Protein AF-A0A2N1RG84-F1 (afdb_monomer)

Solvent-accessible surface area (backbone atoms only — not comparable to full-atom values): 4186 Å² total; per-residue (Å²): 135,84,84,77,84,46,72,67,58,52,52,52,50,52,39,53,51,50,37,52,51,34,41,75,72,55,76,82,49,66,52,54,41,58,52,49,15,51,54,53,38,56,51,38,57,78,71,67,55,52,73,67,57,40,50,53,50,30,53,49,38,40,47,67,66,75,79,73,70,93,130

Nearest PDB structures (foldseek):
  1rtx-assembly1_A  TM=6.235E-01  e=7.061E+00  Synechocystis sp. PCC 6803

Radius of gyration: 13.86 Å; Cα contacts (8 Å, |Δi|>4): 47; chains: 1; bounding box: 32×39×34 Å

Foldseek 3Di:
DPPDQDPVNVLVVLLVVVQVVCCVPVVPDGCPLVVQLVVQLVVCVVVVHDPVVNVVSSSCSSCVCVVPDDD

Sequence (71 aa):
MHSTVTYNAILLAMTSLLDYTEMDILENISNHGRRVAYISLRIGELMGYAREDLFDLGALALLHDVGATQS

Secondary structure (DSSP, 8-state):
------HHHHHHHHHHHHHHHHHHHSSS--SHHHHHHHHHHHHHHHTT--HHHHHHHHHHHHTTTTT----

pLDDT: mean 76.73, std 14.67, range [40.06, 98.25]

Structure (mmCIF, N/CA/C/O backbone):
data_AF-A0A2N1RG84-F1
#
_entry.id   AF-A0A2N1RG84-F1
#
loop_
_atom_site.group_PDB
_atom_site.id
_atom_site.type_symbol
_atom_site.label_atom_id
_atom_site.label_alt_id
_atom_site.label_comp_id
_atom_site.label_asym_id
_atom_site.label_entity_id
_atom_site.label_seq_id
_atom_site.pdbx_PDB_ins_code
_atom_site.Cartn_x
_atom_site.Cartn_y
_atom_site.Cartn_z
_atom_site.occupancy
_atom_site.B_iso_or_equiv
_atom_site.auth_seq_id
_atom_site.auth_comp_id
_atom_site.auth_asym_id
_atom_site.auth_atom_id
_atom_site.pdbx_PDB_model_num
ATOM 1 N N . MET A 1 1 ? 6.777 29.739 -1.018 1.00 40.06 1 MET A N 1
ATOM 2 C CA . MET A 1 1 ? 5.921 28.540 -0.922 1.00 40.06 1 MET A CA 1
ATOM 3 C C . MET A 1 1 ? 6.845 27.367 -0.636 1.00 40.06 1 MET A C 1
ATOM 5 O O . MET A 1 1 ? 7.515 26.910 -1.549 1.00 40.06 1 MET A O 1
ATOM 9 N N . HIS A 1 2 ? 7.016 26.984 0.632 1.00 46.91 2 HIS A N 1
ATOM 10 C CA . HIS A 1 2 ? 7.802 25.794 0.963 1.00 46.91 2 HIS A CA 1
ATOM 11 C C . HIS A 1 2 ? 6.932 24.582 0.645 1.00 46.91 2 HIS A C 1
ATOM 13 O O . HIS A 1 2 ? 5.921 24.367 1.306 1.00 46.91 2 HIS A O 1
ATOM 19 N N . SER A 1 3 ? 7.276 23.844 -0.406 1.00 55.97 3 SER A N 1
ATOM 20 C CA . SER A 1 3 ? 6.619 22.579 -0.721 1.00 55.97 3 SER A CA 1
ATOM 21 C C . SER A 1 3 ? 7.029 21.563 0.341 1.00 55.97 3 SER A C 1
ATOM 23 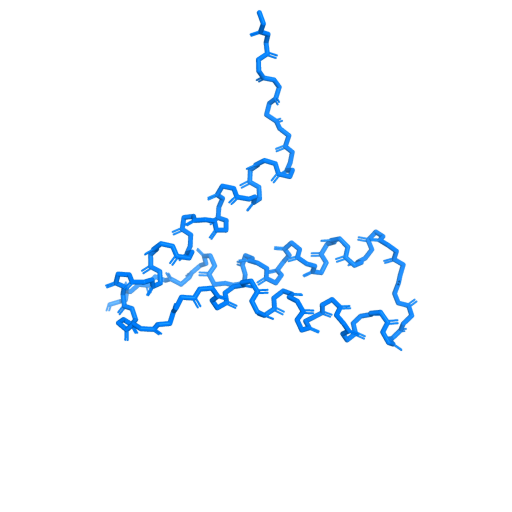O O . SER A 1 3 ? 8.109 20.982 0.270 1.00 55.97 3 SER A O 1
ATOM 25 N N . THR A 1 4 ? 6.212 21.403 1.377 1.00 62.22 4 THR A N 1
ATOM 26 C CA . THR A 1 4 ? 6.430 20.379 2.397 1.00 62.22 4 THR A CA 1
ATOM 27 C C . THR A 1 4 ? 6.153 19.019 1.765 1.00 62.22 4 THR A C 1
ATOM 29 O O . THR A 1 4 ? 5.018 18.714 1.402 1.00 62.22 4 THR A O 1
ATOM 32 N N . VAL A 1 5 ? 7.195 18.208 1.595 1.00 68.31 5 VAL A N 1
ATOM 33 C CA . VAL A 1 5 ? 7.050 16.822 1.142 1.00 68.31 5 VAL A CA 1
ATOM 34 C C . VAL A 1 5 ? 6.428 16.018 2.283 1.00 68.31 5 VAL A C 1
ATOM 36 O O . VAL A 1 5 ? 6.962 15.998 3.390 1.00 68.31 5 VAL A O 1
ATOM 39 N N . THR A 1 6 ? 5.281 15.384 2.035 1.00 79.69 6 THR A N 1
ATOM 40 C CA . THR A 1 6 ? 4.588 14.545 3.024 1.00 79.69 6 THR A CA 1
ATOM 41 C C . THR A 1 6 ? 4.934 13.073 2.824 1.00 79.69 6 THR A C 1
ATOM 43 O O . THR A 1 6 ? 5.262 12.650 1.716 1.00 79.69 6 THR A O 1
ATOM 46 N N . TYR A 1 7 ? 4.814 12.272 3.885 1.00 72.12 7 TYR A N 1
ATOM 47 C CA . TYR A 1 7 ? 5.025 10.822 3.821 1.00 72.12 7 TYR A CA 1
ATOM 48 C C . TYR A 1 7 ? 4.152 10.166 2.737 1.00 72.12 7 TYR A C 1
ATOM 50 O O . TYR A 1 7 ? 4.658 9.433 1.894 1.00 72.12 7 TYR A O 1
ATOM 58 N N . ASN A 1 8 ? 2.870 10.538 2.668 1.00 72.19 8 ASN A N 1
ATOM 59 C CA . ASN A 1 8 ? 1.949 10.050 1.637 1.00 72.19 8 ASN A CA 1
ATOM 60 C C . ASN A 1 8 ? 2.400 10.424 0.220 1.00 72.19 8 ASN A C 1
ATOM 62 O O . ASN A 1 8 ? 2.251 9.622 -0.697 1.00 72.19 8 ASN A O 1
ATOM 66 N N . ALA A 1 9 ? 2.957 11.624 0.027 1.00 74.94 9 ALA A N 1
ATOM 67 C CA . ALA A 1 9 ? 3.453 12.048 -1.279 1.00 74.94 9 ALA A CA 1
ATOM 68 C C . ALA A 1 9 ? 4.666 11.216 -1.723 1.00 74.94 9 ALA A C 1
ATOM 70 O O . ALA A 1 9 ? 4.746 10.843 -2.891 1.00 74.94 9 ALA A O 1
ATOM 71 N N . ILE A 1 10 ? 5.569 10.877 -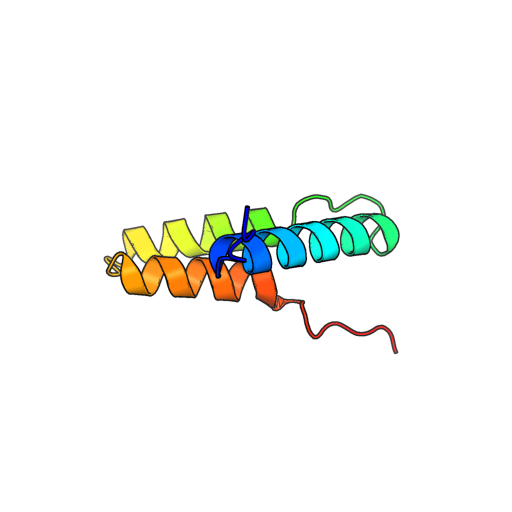0.796 1.00 78.38 10 ILE A N 1
ATOM 72 C CA . ILE A 1 10 ? 6.707 9.987 -1.074 1.00 78.38 10 ILE A CA 1
ATOM 73 C C . ILE A 1 10 ? 6.204 8.582 -1.407 1.00 78.38 10 ILE A C 1
ATOM 75 O O . ILE A 1 10 ? 6.616 8.004 -2.409 1.00 78.38 10 ILE A O 1
ATOM 79 N N . LEU A 1 11 ? 5.268 8.062 -0.614 1.00 70.81 11 LEU A N 1
ATOM 80 C CA . LEU A 1 11 ? 4.712 6.724 -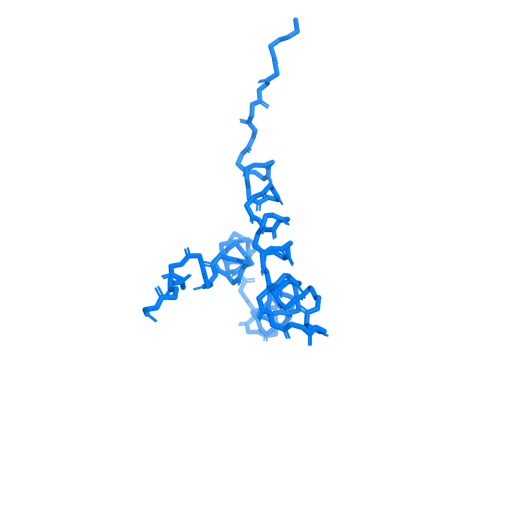0.790 1.00 70.81 11 LEU A CA 1
ATOM 81 C C . LEU A 1 11 ? 4.020 6.563 -2.154 1.00 70.81 11 LEU A C 1
ATOM 83 O O . LEU A 1 11 ? 4.238 5.581 -2.864 1.00 70.81 11 LEU A O 1
ATOM 87 N N . LEU A 1 12 ? 3.236 7.568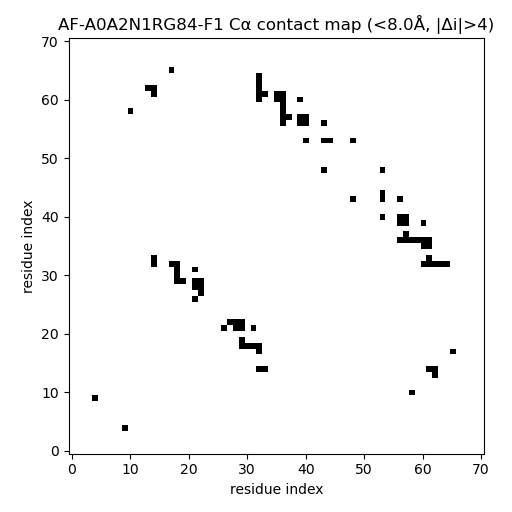 -2.559 1.00 72.12 12 LEU A N 1
ATOM 88 C CA . LEU A 1 12 ? 2.575 7.613 -3.865 1.00 72.12 12 LEU A CA 1
ATOM 89 C C . LEU A 1 12 ? 3.578 7.749 -5.016 1.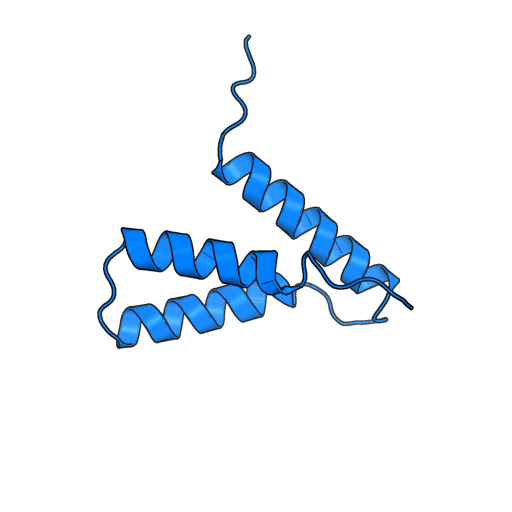00 72.12 12 LEU A C 1
ATOM 91 O O . LEU A 1 12 ? 3.387 7.123 -6.061 1.00 72.12 12 LEU A O 1
ATOM 95 N N . ALA A 1 13 ? 4.644 8.533 -4.836 1.00 77.31 13 ALA A N 1
ATOM 96 C CA . ALA A 1 13 ? 5.702 8.672 -5.833 1.00 77.31 13 ALA A CA 1
ATOM 97 C C . ALA A 1 13 ? 6.472 7.356 -6.031 1.00 77.31 13 ALA A C 1
ATOM 99 O O . ALA A 1 13 ? 6.673 6.942 -7.170 1.00 77.31 13 ALA A O 1
ATOM 100 N N . MET A 1 14 ? 6.832 6.662 -4.945 1.00 72.56 14 MET A N 1
ATOM 101 C CA . MET A 1 14 ? 7.495 5.354 -5.006 1.00 72.56 14 MET A CA 1
ATOM 102 C C . MET A 1 14 ? 6.594 4.288 -5.632 1.00 72.56 14 MET A C 1
ATOM 104 O O . MET A 1 14 ? 7.042 3.556 -6.505 1.00 72.56 14 MET A O 1
ATOM 108 N N . THR A 1 15 ? 5.310 4.257 -5.263 1.00 71.62 15 THR A N 1
ATOM 109 C CA . THR A 1 15 ? 4.321 3.355 -5.879 1.00 71.62 15 THR A CA 1
ATOM 110 C C . THR A 1 15 ? 4.206 3.598 -7.381 1.00 71.62 15 THR A C 1
ATOM 112 O O . THR A 1 15 ? 4.210 2.660 -8.166 1.00 71.62 15 THR A O 1
ATOM 115 N N . SER A 1 16 ? 4.126 4.866 -7.795 1.00 71.06 16 SER A N 1
ATOM 116 C CA . SER A 1 16 ? 3.999 5.219 -9.214 1.00 71.06 16 SER A CA 1
ATOM 117 C C . SER A 1 16 ? 5.258 4.868 -10.008 1.00 71.06 16 SER A C 1
ATOM 119 O O . SER A 1 16 ? 5.153 4.480 -11.168 1.00 71.06 16 SER A O 1
ATOM 121 N N . LEU A 1 17 ? 6.437 4.988 -9.388 1.00 70.62 17 LEU A N 1
ATOM 122 C CA . LEU A 1 17 ? 7.698 4.554 -9.982 1.00 70.62 17 LEU A CA 1
ATOM 123 C C . LEU A 1 17 ? 7.740 3.029 -10.139 1.00 70.62 17 LEU A C 1
ATOM 125 O O . LEU A 1 17 ? 8.092 2.555 -11.213 1.00 70.62 17 LEU A O 1
ATOM 129 N N . LEU A 1 18 ? 7.338 2.281 -9.107 1.00 67.00 18 LEU A N 1
ATOM 130 C CA . LEU A 1 18 ? 7.289 0.817 -9.137 1.00 67.00 18 LEU A CA 1
ATOM 131 C C . LEU A 1 18 ? 6.299 0.305 -10.192 1.00 67.00 18 LEU A C 1
ATOM 133 O O . LEU A 1 18 ? 6.680 -0.514 -11.024 1.00 67.00 18 LEU A O 1
ATOM 137 N N . ASP A 1 19 ? 5.086 0.868 -10.242 1.00 67.19 19 ASP A N 1
ATOM 138 C CA . ASP A 1 19 ? 4.081 0.545 -11.266 1.00 67.19 19 ASP A CA 1
ATOM 139 C C . ASP A 1 19 ? 4.622 0.809 -12.691 1.00 67.19 19 ASP A C 1
ATOM 141 O O . ASP A 1 19 ? 4.359 0.037 -13.612 1.00 67.19 19 ASP A O 1
ATOM 145 N N . TYR A 1 20 ? 5.387 1.893 -12.889 1.00 67.88 20 TYR A N 1
ATOM 146 C CA . TYR A 1 20 ? 6.008 2.210 -14.181 1.00 67.88 20 TYR A CA 1
ATOM 147 C C . TYR A 1 20 ? 7.108 1.204 -14.546 1.00 67.88 20 TYR A C 1
ATOM 149 O O . TYR A 1 20 ? 7.148 0.721 -15.676 1.00 67.88 20 TYR A O 1
ATOM 157 N N . THR A 1 21 ? 7.970 0.842 -13.591 1.00 61.56 21 THR A N 1
ATOM 158 C CA . THR A 1 21 ? 9.014 -0.169 -13.817 1.00 61.56 21 THR A CA 1
ATOM 159 C C . THR A 1 21 ? 8.438 -1.562 -14.063 1.00 61.56 21 THR A C 1
ATOM 161 O O . THR A 1 21 ? 8.964 -2.292 -14.896 1.00 61.56 21 THR A O 1
ATOM 164 N N . GLU A 1 22 ? 7.331 -1.928 -13.412 1.00 61.25 22 GLU A N 1
ATOM 165 C CA . GLU A 1 22 ? 6.621 -3.186 -13.677 1.00 61.25 22 GLU A CA 1
ATOM 166 C C . GLU A 1 22 ? 6.041 -3.224 -15.092 1.00 61.25 22 GLU A C 1
ATOM 168 O O . GLU A 1 22 ? 6.116 -4.258 -15.753 1.00 61.25 22 GLU A O 1
ATOM 173 N N . MET A 1 23 ? 5.505 -2.105 -15.592 1.00 63.09 23 MET A N 1
ATOM 174 C CA . MET A 1 23 ? 5.006 -2.026 -16.969 1.00 63.09 23 MET A CA 1
ATOM 175 C C . MET A 1 23 ? 6.115 -2.218 -18.015 1.00 63.09 23 MET A C 1
ATOM 177 O O . MET A 1 23 ? 5.849 -2.851 -19.036 1.00 63.09 23 MET A O 1
ATOM 181 N N . ASP A 1 24 ? 7.326 -1.715 -17.754 1.00 59.75 24 ASP A N 1
ATOM 182 C CA . ASP A 1 24 ? 8.492 -1.860 -18.644 1.00 59.75 24 ASP A CA 1
ATOM 183 C C . ASP A 1 24 ? 9.150 -3.254 -18.554 1.00 59.75 24 ASP A C 1
ATOM 185 O O . ASP A 1 24 ? 9.702 -3.736 -19.540 1.00 59.75 24 ASP A O 1
ATOM 189 N N . ILE A 1 25 ? 9.109 -3.914 -17.386 1.00 57.66 25 ILE A N 1
ATOM 190 C CA . ILE A 1 25 ? 9.808 -5.193 -17.139 1.00 57.66 25 ILE A CA 1
ATOM 191 C C . ILE A 1 25 ? 8.913 -6.416 -17.390 1.00 57.66 25 ILE A C 1
ATOM 193 O O . ILE A 1 25 ? 9.399 -7.440 -17.867 1.00 57.66 25 ILE A O 1
ATOM 197 N N . LEU A 1 26 ? 7.623 -6.349 -17.046 1.00 57.34 26 LEU A N 1
ATOM 198 C CA . LEU A 1 26 ? 6.740 -7.523 -16.987 1.00 57.34 26 LEU A CA 1
ATOM 199 C C . LEU A 1 26 ? 5.719 -7.604 -18.126 1.00 57.34 26 LEU A C 1
ATOM 201 O O . LEU A 1 26 ? 4.780 -8.380 -17.982 1.00 57.34 26 LEU A O 1
ATOM 205 N N . GLU A 1 27 ? 5.879 -6.822 -19.206 1.00 54.47 27 GLU A N 1
ATOM 206 C CA . GLU A 1 27 ? 4.997 -6.766 -20.389 1.00 54.47 27 GLU A CA 1
ATOM 207 C C . GLU A 1 27 ? 3.547 -7.184 -20.063 1.00 54.47 27 GLU A C 1
ATOM 209 O O . GLU A 1 27 ? 3.189 -8.349 -20.240 1.00 54.47 27 GLU A O 1
ATOM 214 N N . ASN A 1 28 ? 2.712 -6.226 -19.614 1.00 55.66 28 ASN A N 1
ATOM 215 C CA . ASN A 1 28 ? 1.244 -6.340 -19.436 1.00 55.66 28 ASN A CA 1
ATOM 216 C C . ASN A 1 28 ? 0.699 -6.484 -17.990 1.00 55.66 28 ASN A C 1
ATOM 218 O O . ASN A 1 28 ? -0.510 -6.659 -17.816 1.00 55.66 28 ASN A O 1
ATOM 222 N N . ILE A 1 29 ? 1.515 -6.332 -16.938 1.00 59.12 29 ILE A N 1
ATOM 223 C CA . ILE A 1 29 ? 1.021 -6.255 -15.546 1.00 59.12 29 ILE A CA 1
ATOM 224 C C . ILE A 1 29 ? 1.107 -4.811 -15.028 1.00 59.12 29 ILE A C 1
ATOM 226 O O . ILE A 1 29 ? 2.050 -4.431 -14.352 1.00 59.12 29 ILE A O 1
ATOM 230 N N . SER A 1 30 ? 0.099 -3.986 -15.328 1.00 65.81 30 SER A N 1
ATOM 231 C CA . SER A 1 30 ? -0.030 -2.656 -14.704 1.00 65.81 30 SER A CA 1
ATOM 232 C C . SER A 1 30 ? -0.726 -2.751 -13.341 1.00 65.81 30 SER A C 1
ATOM 234 O O . SER A 1 30 ? -1.620 -3.584 -13.165 1.00 65.81 30 SER A O 1
ATOM 236 N N . ASN A 1 31 ? -0.395 -1.867 -12.395 1.00 69.31 31 ASN A N 1
ATOM 237 C CA . ASN A 1 31 ? -1.069 -1.715 -11.094 1.00 69.31 31 ASN A CA 1
ATOM 238 C C . ASN A 1 31 ? -0.976 -2.934 -10.144 1.00 69.31 31 ASN A C 1
ATOM 240 O O . ASN A 1 31 ? -1.889 -3.126 -9.330 1.00 69.31 31 ASN A O 1
ATOM 244 N N . HIS A 1 32 ? 0.044 -3.796 -10.246 1.00 80.62 32 HIS A N 1
ATOM 245 C CA . HIS A 1 32 ? 0.166 -4.964 -9.356 1.00 80.62 32 HIS A CA 1
ATOM 246 C C . HIS A 1 32 ? 0.305 -4.543 -7.898 1.00 80.62 32 HIS A C 1
ATOM 248 O O . HIS A 1 32 ? -0.536 -4.943 -7.086 1.00 80.62 32 HIS A O 1
ATOM 254 N N . GLY A 1 33 ? 1.241 -3.639 -7.597 1.00 77.50 33 GLY A N 1
ATOM 255 C CA . GLY A 1 33 ? 1.409 -3.089 -6.250 1.00 77.50 33 GLY A CA 1
ATOM 256 C C . GLY A 1 33 ? 0.100 -2.541 -5.668 1.00 77.50 33 GLY A C 1
ATOM 257 O O . GLY A 1 33 ? -0.269 -2.852 -4.534 1.00 77.50 33 GLY A O 1
ATOM 258 N N . ARG A 1 34 ? -0.690 -1.816 -6.474 1.00 78.94 34 ARG A N 1
ATOM 259 C CA . ARG A 1 34 ? -1.996 -1.270 -6.049 1.00 78.94 34 ARG A CA 1
ATOM 260 C C . ARG A 1 34 ? -3.039 -2.346 -5.755 1.00 78.94 34 ARG A C 1
ATOM 262 O O . ARG A 1 34 ? -3.799 -2.206 -4.797 1.00 78.94 34 ARG A O 1
ATOM 269 N N . ARG A 1 35 ? -3.105 -3.412 -6.560 1.00 86.69 35 ARG A N 1
ATOM 270 C CA . ARG A 1 35 ? -4.028 -4.534 -6.312 1.00 86.69 35 ARG A CA 1
ATOM 271 C C . ARG A 1 35 ? -3.646 -5.298 -5.051 1.00 86.69 35 ARG A C 1
ATOM 273 O O . ARG A 1 35 ? -4.534 -5.610 -4.261 1.00 86.69 35 ARG A O 1
ATOM 280 N N . VAL A 1 36 ? -2.354 -5.564 -4.853 1.00 89.38 36 VAL A N 1
ATOM 281 C CA . VAL A 1 36 ? -1.837 -6.219 -3.643 1.00 89.38 36 VAL A CA 1
ATOM 282 C C . VAL A 1 36 ? -2.189 -5.391 -2.410 1.00 89.38 36 VAL A C 1
ATOM 284 O O . VAL A 1 36 ? -2.796 -5.916 -1.481 1.00 89.38 36 VAL A O 1
ATOM 287 N N . ALA A 1 37 ? -1.924 -4.082 -2.432 1.00 87.06 37 ALA A N 1
ATOM 288 C CA . ALA A 1 37 ? -2.285 -3.191 -1.334 1.00 87.06 37 ALA A CA 1
ATOM 289 C C . ALA A 1 37 ? -3.791 -3.170 -1.051 1.00 87.06 37 ALA A C 1
ATOM 291 O O . ALA A 1 37 ? -4.196 -3.275 0.106 1.00 87.06 37 ALA A O 1
ATOM 292 N N . TYR A 1 38 ? -4.632 -3.106 -2.088 1.00 88.25 38 TYR A N 1
ATOM 293 C CA . TYR A 1 38 ? -6.083 -3.167 -1.919 1.00 88.25 38 TYR A CA 1
ATOM 294 C C . TYR A 1 38 ? -6.529 -4.473 -1.249 1.00 88.25 38 TYR A C 1
ATOM 296 O O . TYR A 1 38 ? -7.257 -4.431 -0.260 1.00 88.25 38 TYR A O 1
ATOM 304 N N . ILE A 1 39 ? -6.080 -5.628 -1.747 1.00 94.38 39 ILE A N 1
ATOM 305 C CA . ILE A 1 39 ? -6.459 -6.937 -1.194 1.00 94.38 39 ILE A CA 1
ATOM 306 C C . ILE A 1 39 ? -6.008 -7.053 0.268 1.00 94.38 39 ILE A C 1
ATOM 308 O O . ILE A 1 39 ? -6.812 -7.436 1.119 1.00 94.38 39 ILE A O 1
ATOM 312 N N . SER A 1 40 ? -4.770 -6.658 0.577 1.00 94.94 40 SER A N 1
ATOM 313 C CA . SER A 1 40 ? -4.232 -6.659 1.942 1.00 94.94 40 SER A CA 1
ATOM 314 C C . SER A 1 40 ? -5.066 -5.798 2.892 1.00 94.94 40 SER A C 1
ATOM 316 O O . SER A 1 40 ? -5.436 -6.262 3.970 1.00 94.94 40 SER A O 1
ATOM 318 N N . LEU A 1 41 ? -5.445 -4.585 2.476 1.00 93.62 41 LEU A N 1
ATOM 319 C CA . LEU A 1 41 ? -6.312 -3.703 3.265 1.00 93.62 41 LEU A CA 1
ATOM 320 C C . LEU A 1 41 ? -7.679 -4.337 3.543 1.00 93.62 41 LEU A C 1
ATOM 322 O O . LEU A 1 41 ? -8.137 -4.317 4.683 1.00 93.62 41 LEU A O 1
ATOM 326 N N . ARG A 1 42 ? -8.315 -4.953 2.535 1.00 97.62 42 ARG A N 1
ATOM 327 C CA . ARG A 1 42 ? -9.619 -5.620 2.707 1.00 97.62 42 ARG A CA 1
ATOM 328 C C . ARG A 1 42 ? -9.549 -6.799 3.675 1.00 97.62 42 ARG A C 1
ATOM 330 O O . ARG A 1 42 ? -10.486 -7.009 4.441 1.00 97.62 42 ARG A O 1
ATOM 337 N N . ILE A 1 43 ? -8.453 -7.556 3.652 1.00 98.06 43 ILE A N 1
ATOM 338 C CA . ILE A 1 43 ? -8.215 -8.641 4.610 1.00 98.06 43 ILE A CA 1
ATOM 339 C C . ILE A 1 43 ? -8.039 -8.066 6.021 1.00 98.06 43 ILE A C 1
ATOM 341 O O . ILE A 1 43 ? -8.715 -8.520 6.940 1.00 98.06 43 ILE A O 1
ATOM 345 N N . GLY A 1 44 ? -7.207 -7.033 6.189 1.00 97.12 44 GLY A N 1
ATOM 346 C CA . GLY A 1 44 ? -6.993 -6.380 7.485 1.00 97.12 44 GLY A CA 1
ATOM 347 C C . GLY A 1 44 ? -8.276 -5.797 8.089 1.00 97.12 44 GLY A C 1
ATOM 348 O O . GLY A 1 44 ? -8.519 -5.943 9.286 1.00 97.12 44 GLY A O 1
ATOM 349 N N . GLU A 1 45 ? -9.142 -5.200 7.265 1.00 97.38 45 GLU A N 1
ATOM 350 C CA . GLU A 1 45 ? -10.451 -4.696 7.701 1.00 97.38 45 GLU A CA 1
ATOM 351 C C . GLU A 1 45 ? -11.343 -5.826 8.235 1.00 97.38 45 GLU A C 1
ATOM 353 O O . GLU A 1 45 ? -11.955 -5.682 9.293 1.00 97.38 45 GLU A O 1
ATOM 358 N N . LEU A 1 46 ? -11.393 -6.970 7.541 1.00 98.25 46 LEU A N 1
ATOM 359 C CA . LEU A 1 46 ? -12.152 -8.149 7.982 1.00 98.25 46 LEU A CA 1
ATOM 360 C C . LEU A 1 46 ? -11.567 -8.790 9.247 1.00 98.25 46 LEU A C 1
ATOM 362 O O . LEU A 1 46 ? -12.301 -9.411 10.013 1.00 98.25 46 LEU A O 1
ATOM 366 N N . MET A 1 47 ? -10.264 -8.621 9.477 1.00 98.00 47 MET A N 1
ATOM 367 C CA . MET A 1 47 ? -9.579 -9.040 10.702 1.00 98.00 47 MET A CA 1
ATOM 368 C C . MET A 1 47 ? -9.757 -8.050 11.865 1.00 98.00 47 MET A C 1
ATOM 370 O O . MET A 1 47 ? -9.337 -8.350 12.980 1.00 98.00 47 MET A O 1
ATOM 374 N N . GLY A 1 48 ? -10.397 -6.898 11.635 1.00 97.75 48 GLY A N 1
ATOM 375 C CA . GLY A 1 48 ? -10.674 -5.902 12.671 1.00 97.75 48 GLY A CA 1
ATOM 376 C C . GLY A 1 48 ? -9.472 -5.037 13.054 1.00 97.75 48 GLY A C 1
ATOM 377 O O . GLY A 1 48 ? -9.414 -4.556 14.184 1.00 97.75 48 GLY A O 1
ATOM 378 N N . TYR A 1 49 ? -8.509 -4.851 12.147 1.00 97.19 49 TYR A N 1
ATOM 379 C CA . TYR A 1 49 ? -7.332 -4.018 12.406 1.00 97.19 49 TYR A CA 1
ATOM 380 C C . TYR A 1 49 ? -7.690 -2.542 12.591 1.00 97.19 49 TYR A C 1
ATOM 382 O O . TYR A 1 49 ? -8.636 -2.025 11.985 1.00 97.19 49 TYR A O 1
ATOM 390 N N . ALA A 1 50 ? -6.912 -1.852 13.431 1.00 94.94 50 ALA A N 1
ATOM 391 C CA . ALA A 1 50 ? -7.077 -0.424 13.635 1.00 94.94 50 ALA A CA 1
ATOM 392 C C . ALA A 1 50 ? -6.653 0.349 12.379 1.00 94.94 50 ALA A C 1
ATOM 394 O O . ALA A 1 50 ? -5.894 -0.126 11.536 1.00 94.94 50 ALA A O 1
ATOM 395 N N . ARG A 1 51 ? -7.143 1.584 12.249 1.00 88.19 51 ARG A N 1
ATOM 396 C CA . ARG A 1 51 ? -6.856 2.431 11.081 1.00 88.19 51 ARG A CA 1
ATOM 397 C C . ARG A 1 51 ? -5.358 2.686 10.891 1.00 88.19 51 ARG A C 1
ATOM 399 O O . ARG A 1 51 ? -4.915 2.784 9.751 1.00 88.19 51 ARG A O 1
ATOM 406 N N . GLU A 1 52 ? -4.617 2.811 11.986 1.00 88.25 52 GLU A N 1
ATOM 407 C CA . GLU A 1 52 ? -3.161 2.988 11.977 1.00 88.25 52 GLU A CA 1
ATOM 408 C C . GLU A 1 52 ? -2.460 1.750 11.397 1.00 88.25 52 GLU A C 1
ATOM 410 O O . GLU A 1 52 ? -1.687 1.876 10.452 1.00 88.25 52 GLU A O 1
ATOM 415 N N . ASP A 1 53 ? -2.841 0.551 11.846 1.00 92.88 53 ASP A N 1
ATOM 416 C CA . ASP A 1 53 ? -2.294 -0.710 11.329 1.00 92.88 53 ASP A CA 1
ATOM 417 C C . ASP A 1 53 ? -2.648 -0.931 9.852 1.00 92.88 53 ASP A C 1
ATOM 419 O O . ASP A 1 53 ? -1.844 -1.440 9.073 1.00 92.88 53 ASP A O 1
ATOM 423 N N . LEU A 1 54 ? -3.858 -0.536 9.439 1.00 90.25 54 LEU A N 1
ATOM 424 C CA . LEU A 1 54 ? -4.275 -0.590 8.038 1.00 90.25 54 LEU A CA 1
ATOM 425 C C . LEU A 1 54 ? -3.439 0.350 7.170 1.00 90.25 54 LEU A C 1
ATOM 427 O O . LEU A 1 54 ? -3.080 -0.008 6.051 1.00 90.25 54 LEU A O 1
ATOM 431 N N . PHE A 1 55 ? -3.110 1.540 7.671 1.00 86.00 55 PHE A N 1
ATOM 432 C CA . PHE A 1 55 ? -2.257 2.475 6.950 1.00 86.00 55 PHE A CA 1
ATOM 433 C C . PHE A 1 55 ? -0.866 1.876 6.700 1.00 86.00 55 PHE A C 1
ATOM 435 O O . PHE A 1 55 ? -0.415 1.847 5.551 1.00 86.00 55 PHE A O 1
ATOM 442 N N . ASP A 1 56 ? -0.242 1.324 7.740 1.00 88.38 56 ASP A N 1
ATOM 443 C CA . ASP A 1 56 ? 1.067 0.676 7.632 1.00 88.38 56 ASP A CA 1
ATOM 444 C C . ASP A 1 56 ? 1.013 -0.562 6.726 1.00 88.38 56 ASP A C 1
ATOM 446 O O . ASP A 1 56 ? 1.874 -0.742 5.863 1.00 88.38 56 ASP A O 1
ATOM 450 N N . LEU A 1 57 ? -0.039 -1.380 6.839 1.00 90.69 57 LEU A N 1
ATOM 451 C CA . LEU A 1 57 ? -0.264 -2.542 5.978 1.00 90.69 57 LEU A CA 1
ATOM 452 C C . LEU A 1 57 ? -0.364 -2.149 4.500 1.00 90.69 57 LEU A C 1
ATOM 454 O O . LEU A 1 57 ? 0.261 -2.782 3.650 1.00 90.69 57 LEU A O 1
ATOM 458 N N . GLY A 1 58 ? -1.131 -1.103 4.186 1.00 85.75 58 GLY A N 1
ATOM 459 C CA . GLY A 1 58 ? -1.246 -0.582 2.826 1.00 85.75 58 GLY A CA 1
ATOM 460 C C . GLY A 1 58 ? 0.093 -0.070 2.298 1.00 85.75 58 G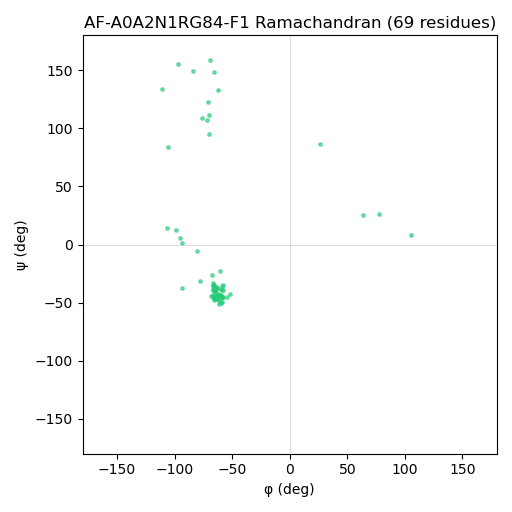LY A C 1
ATOM 461 O O . GLY A 1 58 ? 0.460 -0.371 1.163 1.00 85.75 58 GLY A O 1
ATOM 462 N N . ALA A 1 59 ? 0.852 0.647 3.128 1.00 83.75 59 ALA A N 1
ATOM 463 C CA . ALA A 1 59 ? 2.156 1.182 2.757 1.00 83.75 59 ALA A CA 1
ATOM 464 C C . ALA A 1 59 ? 3.197 0.090 2.484 1.00 83.75 59 ALA A C 1
ATOM 466 O O . ALA A 1 59 ? 3.879 0.129 1.460 1.00 83.75 59 ALA A O 1
ATOM 467 N N . LEU A 1 60 ? 3.280 -0.915 3.356 1.00 88.12 60 LEU A N 1
ATOM 468 C CA . LEU A 1 60 ? 4.181 -2.053 3.183 1.00 88.12 60 LEU A CA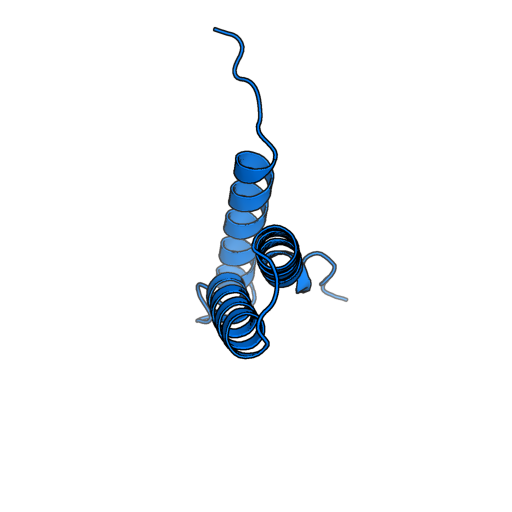 1
ATOM 469 C C . LEU A 1 60 ? 3.789 -2.907 1.975 1.00 88.12 60 LEU A C 1
ATOM 471 O O . LEU A 1 60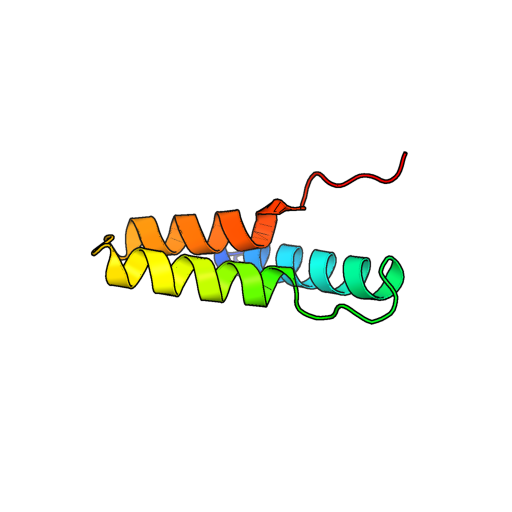 ? 4.660 -3.337 1.226 1.00 88.12 60 LEU A O 1
ATOM 475 N N . ALA A 1 61 ? 2.491 -3.108 1.742 1.00 87.12 61 ALA A N 1
ATOM 476 C CA . ALA A 1 61 ? 2.006 -3.843 0.581 1.00 87.12 61 ALA A CA 1
ATOM 477 C C . ALA A 1 61 ? 2.299 -3.113 -0.742 1.00 87.12 61 ALA A C 1
ATOM 479 O O . ALA A 1 61 ? 2.621 -3.759 -1.732 1.00 87.12 61 ALA A O 1
ATOM 480 N N . LEU A 1 62 ? 2.244 -1.779 -0.775 1.00 81.12 62 LEU A N 1
ATOM 481 C CA . LEU A 1 62 ? 2.654 -1.005 -1.955 1.00 81.12 62 LEU A CA 1
ATOM 482 C C . LEU A 1 62 ? 4.160 -1.107 -2.231 1.00 81.12 62 LEU A C 1
ATOM 484 O O . LEU A 1 62 ? 4.573 -1.094 -3.385 1.00 81.12 62 LEU A O 1
ATOM 488 N N . LEU A 1 63 ? 4.971 -1.221 -1.180 1.00 82.56 63 LEU A N 1
ATOM 489 C CA . LEU A 1 63 ? 6.430 -1.276 -1.264 1.00 82.56 63 LEU A CA 1
ATOM 490 C C . LEU A 1 63 ? 6.993 -2.706 -1.273 1.00 82.56 63 LEU A C 1
ATOM 492 O O . LEU A 1 63 ? 8.209 -2.861 -1.218 1.00 82.56 63 LEU A O 1
ATOM 496 N N . HIS A 1 64 ? 6.155 -3.744 -1.323 1.00 84.19 64 HIS A N 1
ATOM 497 C CA . HIS A 1 64 ? 6.599 -5.126 -1.095 1.00 84.19 64 HIS A CA 1
ATOM 498 C C . HIS A 1 64 ? 7.704 -5.588 -2.059 1.00 84.19 64 HIS A C 1
ATOM 500 O O . HIS A 1 64 ? 8.633 -6.270 -1.631 1.00 84.19 64 HIS A O 1
ATOM 506 N N . ASP A 1 65 ? 7.657 -5.127 -3.311 1.00 77.69 65 ASP A N 1
ATOM 507 C CA . ASP A 1 65 ? 8.631 -5.459 -4.355 1.00 77.69 65 ASP A CA 1
ATOM 508 C C . ASP A 1 65 ? 9.703 -4.368 -4.556 1.00 77.69 65 ASP A C 1
ATOM 510 O O . ASP A 1 65 ? 10.484 -4.422 -5.503 1.00 77.69 65 ASP A O 1
ATOM 514 N N . VAL A 1 66 ? 9.821 -3.391 -3.643 1.00 77.94 66 VAL A N 1
ATOM 515 C CA . VAL A 1 66 ? 10.813 -2.296 -3.754 1.00 77.94 66 VAL A CA 1
ATOM 516 C C . VAL A 1 66 ? 12.267 -2.791 -3.773 1.00 77.94 66 VAL A C 1
ATOM 518 O O . VAL A 1 66 ? 13.158 -2.092 -4.250 1.00 77.94 66 VAL A O 1
ATOM 521 N N . GLY A 1 67 ? 12.517 -3.992 -3.245 1.00 73.56 67 GLY A N 1
ATOM 522 C CA . GLY A 1 67 ? 13.825 -4.648 -3.251 1.00 73.56 67 GLY A CA 1
ATOM 523 C C . GLY A 1 67 ? 14.060 -5.595 -4.430 1.00 73.56 67 GLY A C 1
ATOM 524 O O . GLY A 1 67 ? 15.116 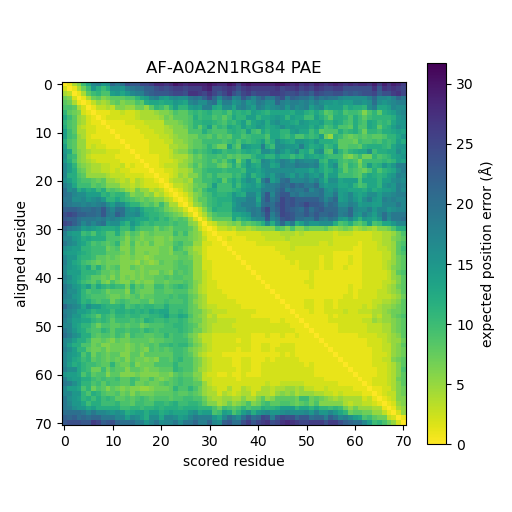-6.224 -4.477 1.00 73.56 67 GLY A O 1
ATOM 525 N N . ALA A 1 68 ? 13.108 -5.744 -5.355 1.00 69.88 68 ALA A N 1
ATOM 526 C CA . ALA A 1 68 ? 13.262 -6.632 -6.499 1.00 69.88 68 ALA A CA 1
ATOM 527 C C . ALA A 1 68 ? 14.272 -6.044 -7.501 1.00 69.88 68 ALA A C 1
ATOM 529 O O . ALA A 1 68 ? 14.001 -5.073 -8.204 1.00 69.88 68 ALA A O 1
ATOM 530 N N . THR A 1 69 ? 15.463 -6.640 -7.566 1.00 60.84 69 THR A N 1
ATOM 531 C CA . THR A 1 69 ? 16.515 -6.294 -8.532 1.00 60.84 69 THR A CA 1
ATOM 532 C C . THR A 1 69 ? 16.695 -7.433 -9.532 1.00 60.84 69 THR A C 1
ATOM 534 O O . THR A 1 69 ? 16.808 -8.587 -9.115 1.00 60.84 69 THR A O 1
ATOM 537 N N . GLN A 1 70 ? 16.767 -7.135 -10.834 1.00 54.56 70 GLN A N 1
ATOM 538 C CA . GLN A 1 70 ? 17.189 -8.131 -11.830 1.00 54.56 70 GLN A CA 1
ATOM 539 C C . GLN A 1 70 ? 18.631 -8.580 -11.536 1.00 54.56 70 GLN A C 1
ATOM 541 O O . GLN A 1 70 ? 19.495 -7.742 -11.274 1.00 54.56 70 GLN A O 1
ATOM 546 N N . SER A 1 71 ? 18.862 -9.897 -11.544 1.00 44.38 71 SER A N 1
ATOM 547 C CA . SER A 1 71 ? 20.195 -10.527 -11.530 1.00 44.38 71 SER A CA 1
ATOM 548 C C . SER A 1 71 ? 20.617 -10.906 -12.939 1.00 44.38 71 SER A C 1
ATOM 550 O O . SER A 1 71 ? 19.719 -11.323 -13.705 1.00 44.38 71 SER A O 1
#

Mean predicted aligned error: 8.81 Å